Protein AF-Q6VAB9-F1 (afdb_monomer_lite)

Radius of gyration: 33.7 Å; chains: 1; bounding box: 68×21×91 Å

Structure (mmCIF, N/CA/C/O backbone):
data_AF-Q6VAB9-F1
#
_entry.id   AF-Q6VAB9-F1
#
loop_
_atom_site.group_PDB
_atom_site.id
_atom_site.type_symbol
_atom_site.label_atom_id
_atom_site.label_alt_id
_atom_site.label_comp_id
_atom_site.label_asym_id
_atom_site.label_entity_id
_atom_site.label_seq_id
_atom_site.pdbx_PDB_ins_code
_atom_site.Cartn_x
_atom_site.Cartn_y
_atom_site.Cartn_z
_atom_site.occupancy
_atom_site.B_iso_or_equiv
_atom_site.auth_seq_id
_atom_site.auth_comp_id
_atom_site.auth_asym_id
_atom_site.auth_atom_id
_atom_site.pdbx_PDB_model_num
ATOM 1 N N . ILE A 1 1 ? 11.593 -4.934 -4.543 1.00 88.75 1 ILE A N 1
ATOM 2 C CA . ILE A 1 1 ? 12.820 -5.511 -5.154 1.00 88.75 1 ILE A CA 1
ATOM 3 C C . ILE A 1 1 ? 12.540 -5.976 -6.576 1.00 88.75 1 ILE A C 1
ATOM 5 O O . ILE A 1 1 ? 13.065 -5.363 -7.488 1.00 88.75 1 ILE A O 1
ATOM 9 N N . ILE A 1 2 ? 11.662 -6.970 -6.775 1.00 92.12 2 ILE A N 1
ATOM 10 C CA . ILE A 1 2 ? 11.361 -7.546 -8.102 1.00 92.12 2 ILE A CA 1
ATOM 11 C C . ILE A 1 2 ? 11.003 -6.465 -9.136 1.00 92.12 2 ILE A C 1
ATOM 13 O O . ILE A 1 2 ? 11.666 -6.373 -10.163 1.00 92.12 2 ILE A O 1
ATOM 17 N N . PHE A 1 3 ? 10.037 -5.589 -8.833 1.00 91.38 3 PHE A N 1
ATOM 18 C CA . PHE A 1 3 ? 9.653 -4.498 -9.740 1.00 91.38 3 PHE A CA 1
ATOM 19 C C . PHE A 1 3 ? 10.793 -3.517 -10.043 1.00 91.38 3 PHE A C 1
ATOM 21 O O . PHE A 1 3 ? 10.951 -3.125 -11.192 1.00 91.38 3 PHE A O 1
ATOM 28 N N . ALA A 1 4 ? 11.628 -3.177 -9.057 1.00 91.94 4 ALA A N 1
ATOM 29 C CA . ALA A 1 4 ? 12.776 -2.291 -9.256 1.00 91.94 4 ALA A CA 1
ATOM 30 C C . ALA A 1 4 ? 13.824 -2.923 -10.188 1.00 91.94 4 ALA A C 1
ATOM 32 O O . ALA A 1 4 ? 14.336 -2.259 -11.087 1.00 91.94 4 ALA A O 1
ATOM 33 N N . THR A 1 5 ? 14.099 -4.219 -10.021 1.00 92.69 5 THR A N 1
ATOM 34 C CA . THR A 1 5 ? 15.014 -4.965 -10.892 1.00 92.69 5 THR A CA 1
ATOM 35 C C . THR A 1 5 ? 14.469 -5.064 -12.316 1.00 92.69 5 THR A C 1
ATOM 37 O O . THR A 1 5 ? 15.189 -4.760 -13.263 1.00 92.69 5 THR A O 1
ATOM 40 N N . VAL A 1 6 ? 13.192 -5.430 -12.481 1.00 92.44 6 VAL A N 1
ATOM 41 C CA . VAL A 1 6 ? 12.535 -5.510 -13.799 1.00 92.44 6 VAL A CA 1
ATOM 42 C C . VAL A 1 6 ? 12.528 -4.147 -14.488 1.00 92.44 6 VAL A C 1
ATOM 44 O O . VAL A 1 6 ? 12.862 -4.062 -15.665 1.00 92.44 6 VAL A O 1
ATOM 47 N N . MET A 1 7 ? 12.221 -3.075 -13.754 1.00 91.88 7 MET A N 1
ATOM 48 C CA . MET A 1 7 ? 12.216 -1.712 -14.285 1.00 91.88 7 MET A CA 1
ATOM 49 C C . MET A 1 7 ? 13.606 -1.273 -14.751 1.00 91.88 7 MET A C 1
ATOM 51 O O . MET A 1 7 ? 13.745 -0.728 -15.842 1.00 91.88 7 MET A O 1
ATOM 55 N N . PHE A 1 8 ? 14.644 -1.562 -13.961 1.00 91.56 8 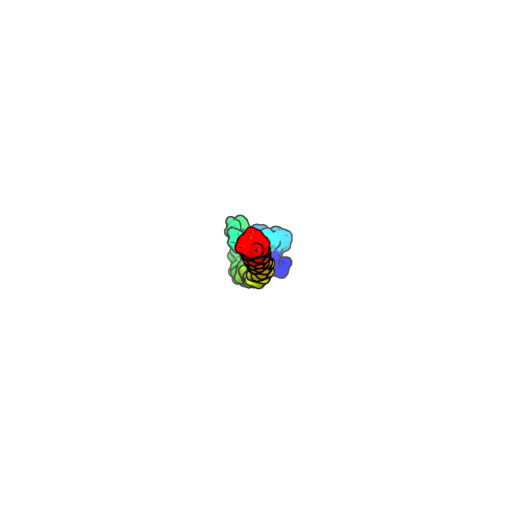PHE A N 1
ATOM 56 C CA . PHE A 1 8 ? 16.024 -1.276 -14.342 1.00 91.56 8 PHE A CA 1
ATOM 57 C C . PHE A 1 8 ? 16.403 -1.978 -15.651 1.00 91.56 8 PHE A C 1
ATOM 59 O O . PHE A 1 8 ? 16.936 -1.336 -16.551 1.00 91.56 8 PHE A O 1
ATOM 66 N N . TYR A 1 9 ? 16.083 -3.268 -15.797 1.00 90.94 9 TYR A N 1
ATOM 67 C CA . TYR A 1 9 ? 16.365 -4.000 -17.035 1.00 90.94 9 TYR A CA 1
ATOM 68 C C . TYR A 1 9 ? 15.521 -3.524 -18.222 1.00 90.94 9 TYR A C 1
ATOM 70 O O . TYR A 1 9 ? 16.055 -3.412 -19.324 1.00 90.94 9 TYR A O 1
ATOM 78 N N . ALA A 1 10 ? 14.243 -3.203 -18.008 1.00 90.56 10 ALA A N 1
ATOM 79 C CA . ALA A 1 10 ? 13.355 -2.693 -19.051 1.00 90.56 10 ALA A CA 1
ATOM 80 C C . ALA A 1 10 ? 13.818 -1.331 -19.598 1.00 90.56 10 ALA A C 1
ATOM 82 O O . ALA A 1 10 ? 13.700 -1.072 -20.792 1.00 90.56 10 ALA A O 1
ATOM 83 N N . GLU A 1 11 ? 14.387 -0.477 -18.744 1.00 88.75 11 GLU A N 1
ATOM 84 C CA . GLU A 1 11 ? 14.825 0.876 -19.104 1.00 88.75 11 GLU A CA 1
ATOM 85 C C . GLU A 1 11 ? 16.320 0.978 -19.459 1.00 88.75 11 GLU A C 1
ATOM 87 O O . GLU A 1 11 ? 16.761 2.024 -19.939 1.00 88.75 11 GLU A O 1
ATOM 92 N N . LYS A 1 12 ? 17.103 -0.097 -19.279 1.00 84.56 12 LYS A N 1
ATOM 93 C CA . LYS A 1 12 ? 18.558 -0.125 -19.536 1.00 84.56 12 LYS A CA 1
ATOM 94 C C . LYS A 1 12 ? 18.930 0.220 -20.985 1.00 84.56 12 LYS A C 1
ATOM 96 O O . LYS A 1 12 ? 20.026 0.706 -21.234 1.00 84.56 12 LYS A O 1
ATOM 101 N N . GLY A 1 13 ? 18.026 -0.024 -21.935 1.00 73.88 13 GLY A N 1
ATOM 102 C CA . GLY A 1 13 ? 18.234 0.254 -23.361 1.00 73.88 13 GLY A CA 1
ATOM 103 C C . GLY A 1 13 ? 17.971 1.702 -23.796 1.00 73.88 13 GLY A C 1
ATOM 104 O O . GLY A 1 13 ? 18.146 2.011 -24.969 1.00 73.88 13 GLY A O 1
ATOM 105 N N . SER A 1 14 ? 17.527 2.591 -22.899 1.00 77.75 14 SER A N 1
ATOM 106 C CA . SER A 1 14 ? 17.230 3.992 -23.228 1.00 77.75 14 SER A CA 1
ATOM 107 C C . SER A 1 14 ? 18.308 4.945 -22.713 1.00 77.75 14 SER A C 1
ATOM 109 O O . SER A 1 14 ? 18.463 5.122 -21.508 1.00 77.75 14 SER A O 1
ATOM 111 N N . SER A 1 15 ? 18.975 5.660 -23.623 1.00 68.00 15 SER A N 1
ATOM 112 C CA . SER A 1 15 ? 20.043 6.633 -23.321 1.00 68.00 15 SER A CA 1
ATOM 113 C C . SER A 1 15 ? 19.587 7.815 -22.451 1.00 68.00 15 SER A C 1
ATOM 115 O O . SER A 1 15 ? 20.407 8.499 -21.852 1.00 68.00 15 SER A O 1
ATOM 117 N N . ALA A 1 16 ? 18.275 8.063 -22.376 1.00 72.62 16 ALA A N 1
ATOM 118 C CA . ALA A 1 16 ? 17.666 9.147 -21.603 1.00 72.62 16 ALA A CA 1
ATOM 119 C C . ALA A 1 16 ? 16.945 8.659 -20.328 1.00 72.62 16 ALA A C 1
ATOM 121 O O . ALA A 1 16 ? 16.071 9.365 -19.807 1.00 72.62 16 ALA A O 1
ATOM 122 N N . SER A 1 17 ? 17.244 7.440 -19.874 1.00 79.31 17 SER A N 1
ATOM 123 C CA . SER A 1 17 ? 16.660 6.827 -18.681 1.00 79.31 17 SER A CA 1
ATOM 124 C C . SER A 1 17 ? 17.288 7.381 -17.398 1.00 79.31 17 SER A C 1
ATOM 126 O O . SER A 1 17 ? 18.506 7.486 -17.284 1.00 79.31 17 SER A O 1
ATOM 128 N N . LYS A 1 18 ? 16.454 7.700 -16.400 1.00 83.31 18 LYS A N 1
ATOM 129 C CA . LYS A 1 18 ? 16.916 8.063 -15.045 1.00 83.31 18 LYS A CA 1
ATOM 130 C C . LYS A 1 18 ? 17.182 6.832 -14.163 1.00 83.31 18 LYS A C 1
ATOM 132 O O . LYS A 1 18 ? 17.591 6.971 -13.014 1.00 83.31 18 LYS A O 1
ATOM 137 N N . PHE A 1 19 ? 16.962 5.623 -14.685 1.00 86.31 19 PHE A N 1
ATOM 138 C CA . PHE A 1 19 ? 17.161 4.360 -13.975 1.00 86.31 19 PHE A CA 1
ATOM 139 C C . PHE A 1 19 ? 18.632 3.923 -14.053 1.00 86.31 19 PHE A C 1
ATOM 141 O O . PHE A 1 19 ? 18.981 2.986 -14.764 1.00 86.31 19 PHE A O 1
ATOM 148 N N . THR A 1 20 ? 19.508 4.622 -13.326 1.00 86.69 20 THR A N 1
ATOM 149 C CA . THR A 1 20 ? 20.969 4.402 -13.365 1.00 86.69 20 THR A CA 1
ATOM 150 C C . THR A 1 20 ? 21.425 3.141 -12.630 1.00 86.69 20 THR A C 1
ATOM 152 O O . THR A 1 20 ? 22.465 2.573 -12.949 1.00 86.69 20 THR A O 1
ATOM 155 N N . SER A 1 21 ? 20.659 2.689 -11.637 1.00 89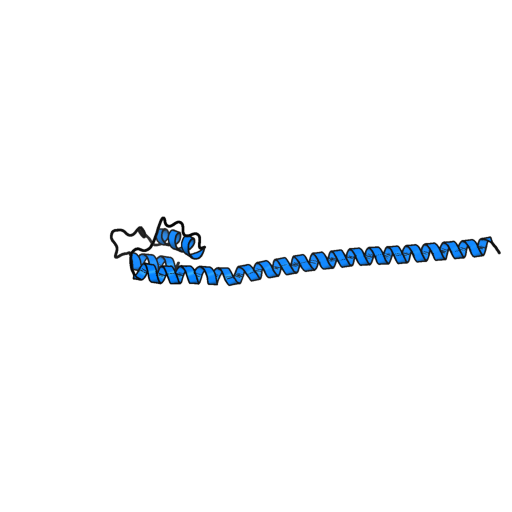.00 21 SER A N 1
ATOM 156 C CA . SER A 1 21 ? 20.978 1.525 -10.809 1.00 89.00 21 SER A CA 1
ATOM 157 C C . SER A 1 21 ? 19.710 0.918 -10.203 1.00 89.00 21 SER A C 1
ATOM 159 O O . SER A 1 21 ? 18.659 1.563 -10.162 1.00 89.00 21 SER A O 1
ATOM 161 N N . ILE A 1 22 ? 19.799 -0.315 -9.691 1.00 90.06 22 ILE A N 1
ATOM 162 C CA . ILE A 1 22 ? 18.675 -0.967 -8.999 1.00 90.06 22 ILE A CA 1
ATOM 163 C C . ILE A 1 22 ? 18.219 -0.141 -7.773 1.00 90.06 22 ILE A C 1
ATOM 165 O O . ILE A 1 22 ? 17.016 0.093 -7.661 1.00 90.06 22 ILE A O 1
ATOM 169 N N . PRO A 1 23 ? 19.116 0.380 -6.902 1.00 90.44 23 PRO A N 1
ATOM 170 C CA . PRO A 1 23 ? 18.758 1.335 -5.844 1.00 90.44 23 PRO A CA 1
ATOM 171 C C . PRO A 1 23 ? 17.997 2.570 -6.341 1.00 90.44 23 PRO A C 1
ATOM 173 O O . PRO A 1 23 ? 17.001 2.952 -5.735 1.00 90.44 23 PRO A O 1
ATOM 176 N N . ALA A 1 24 ? 18.392 3.159 -7.472 1.00 89.88 24 ALA A N 1
ATOM 177 C CA . ALA A 1 24 ? 17.656 4.288 -8.049 1.00 89.88 24 ALA A CA 1
ATOM 178 C C . ALA A 1 24 ? 16.246 3.876 -8.520 1.00 89.88 24 ALA A C 1
ATOM 180 O O . ALA A 1 24 ? 15.279 4.609 -8.331 1.00 89.88 24 ALA A O 1
ATOM 181 N N . ALA A 1 25 ? 16.092 2.667 -9.067 1.00 92.00 25 ALA A N 1
ATOM 182 C CA . ALA A 1 25 ? 14.786 2.132 -9.451 1.00 92.00 25 ALA A CA 1
ATOM 183 C C . ALA A 1 25 ? 13.867 1.844 -8.247 1.00 92.00 25 ALA A C 1
ATOM 185 O O . ALA A 1 25 ? 12.641 1.848 -8.403 1.00 92.00 25 ALA A O 1
ATOM 186 N N . PHE A 1 26 ? 14.417 1.627 -7.043 1.00 93.31 26 PHE A N 1
ATOM 187 C CA . PHE A 1 26 ? 13.604 1.510 -5.828 1.00 93.31 26 PHE A CA 1
ATOM 188 C C . PHE A 1 26 ? 12.850 2.795 -5.521 1.00 93.31 26 PHE A C 1
ATOM 190 O O . PHE A 1 26 ? 11.687 2.697 -5.147 1.00 93.31 26 PHE A O 1
ATOM 197 N N . TRP A 1 27 ? 13.466 3.964 -5.713 1.00 93.12 27 TRP A N 1
ATOM 198 C CA . TRP A 1 27 ? 12.796 5.247 -5.492 1.00 93.12 27 TRP A CA 1
ATOM 199 C C . TRP A 1 27 ? 11.511 5.345 -6.320 1.00 93.12 27 TRP A C 1
ATOM 201 O O . TRP A 1 27 ? 10.421 5.457 -5.761 1.00 93.12 27 TRP A O 1
ATOM 211 N N . TYR A 1 28 ? 11.627 5.154 -7.637 1.00 92.75 28 TYR A N 1
ATOM 212 C CA . TYR A 1 28 ? 10.474 5.104 -8.537 1.00 92.75 28 TYR A CA 1
ATOM 213 C C . TYR A 1 28 ? 9.445 4.048 -8.113 1.00 92.75 28 TYR A C 1
ATOM 215 O O . TYR A 1 28 ? 8.246 4.323 -8.066 1.00 92.75 28 TYR A O 1
ATOM 223 N N . THR A 1 29 ? 9.905 2.835 -7.793 1.00 93.06 29 THR A N 1
ATOM 224 C CA . THR A 1 29 ? 9.024 1.714 -7.434 1.00 93.06 29 THR A CA 1
ATOM 225 C C . THR A 1 29 ? 8.228 2.019 -6.167 1.00 93.06 29 THR A C 1
ATOM 227 O O . THR A 1 29 ? 7.022 1.799 -6.146 1.00 93.06 29 THR A O 1
ATOM 230 N N . ILE A 1 30 ? 8.872 2.555 -5.128 1.00 92.56 30 ILE A N 1
ATOM 231 C CA . ILE A 1 30 ? 8.224 2.909 -3.861 1.00 92.56 30 ILE A CA 1
ATOM 232 C C . ILE A 1 30 ? 7.184 3.999 -4.107 1.00 92.56 30 ILE A C 1
ATOM 234 O O . ILE A 1 30 ? 6.021 3.790 -3.782 1.00 92.56 30 ILE A O 1
ATOM 238 N N . VAL A 1 31 ? 7.579 5.103 -4.748 1.00 93.75 31 VAL A N 1
ATOM 239 C CA . VAL A 1 31 ? 6.705 6.245 -5.072 1.00 93.75 31 VAL A CA 1
ATOM 240 C C . VAL A 1 31 ? 5.500 5.823 -5.921 1.00 93.75 31 VAL A C 1
ATOM 242 O O . VAL A 1 31 ? 4.396 6.334 -5.735 1.00 93.75 31 VAL A O 1
ATOM 245 N N . THR A 1 32 ? 5.688 4.875 -6.839 1.00 92.44 32 THR A N 1
ATOM 246 C CA . THR A 1 32 ? 4.614 4.355 -7.697 1.00 92.44 32 THR A CA 1
ATOM 247 C C . THR A 1 32 ? 3.688 3.400 -6.940 1.00 92.44 32 THR A C 1
ATOM 249 O O . THR A 1 32 ? 2.470 3.507 -7.065 1.00 92.44 32 THR A O 1
ATOM 252 N N . MET A 1 33 ? 4.230 2.481 -6.133 1.00 92.06 33 MET A N 1
ATOM 253 C CA . MET A 1 33 ? 3.435 1.516 -5.358 1.00 92.06 33 MET A CA 1
ATOM 254 C C . MET A 1 33 ? 2.612 2.184 -4.255 1.00 92.06 33 MET A C 1
ATOM 256 O O . MET A 1 33 ? 1.514 1.724 -3.954 1.00 92.06 33 MET A O 1
ATOM 260 N N . THR A 1 34 ? 3.121 3.268 -3.670 1.00 91.88 34 THR A N 1
ATOM 261 C CA . THR A 1 34 ? 2.399 4.081 -2.682 1.00 91.88 34 THR A CA 1
ATOM 262 C C . THR A 1 34 ? 1.473 5.109 -3.323 1.00 91.88 34 THR A C 1
ATOM 264 O O . THR A 1 34 ? 0.869 5.907 -2.611 1.00 91.88 34 THR A O 1
ATOM 267 N N . THR A 1 35 ? 1.330 5.098 -4.654 1.00 91.88 35 THR A N 1
ATOM 268 C CA . THR A 1 35 ? 0.480 6.019 -5.426 1.00 91.88 35 THR A CA 1
ATOM 269 C C . THR A 1 35 ? 0.843 7.506 -5.279 1.00 91.88 35 THR A C 1
ATOM 271 O O . THR A 1 35 ? 0.030 8.364 -5.601 1.00 91.88 35 THR A O 1
ATOM 274 N N . LEU A 1 36 ? 2.065 7.829 -4.829 1.00 94.06 36 LEU A N 1
ATOM 275 C CA . LEU A 1 36 ? 2.539 9.214 -4.685 1.00 94.06 36 LEU A CA 1
ATOM 276 C C . LEU A 1 36 ? 2.776 9.874 -6.048 1.00 94.06 36 LEU A C 1
ATOM 278 O O . LEU A 1 36 ? 2.329 10.990 -6.281 1.00 94.06 36 LEU A O 1
ATOM 282 N N . GLY A 1 37 ? 3.483 9.178 -6.945 1.00 91.62 37 GLY A N 1
ATOM 283 C CA . GLY A 1 37 ? 3.629 9.583 -8.347 1.00 91.62 37 GLY A CA 1
ATOM 284 C C . GLY A 1 37 ? 4.255 10.965 -8.584 1.00 91.62 37 GLY A C 1
ATOM 285 O O . GLY A 1 37 ? 3.729 11.727 -9.387 1.00 91.62 37 GLY A O 1
ATOM 286 N N . TYR A 1 38 ? 5.385 11.286 -7.944 1.00 92.06 38 TYR A N 1
ATOM 287 C CA . TYR A 1 38 ? 6.041 12.602 -8.073 1.00 92.06 38 TYR A CA 1
ATOM 288 C C . TYR A 1 38 ? 6.409 13.014 -9.511 1.00 92.06 38 TYR A C 1
ATOM 290 O O . TYR A 1 38 ? 6.522 14.203 -9.796 1.00 92.06 38 TYR A O 1
ATOM 298 N N . GLY A 1 39 ? 6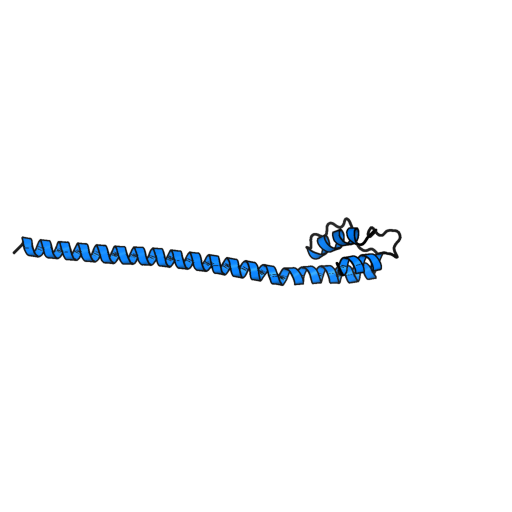.611 12.051 -10.417 1.00 89.56 39 GLY A N 1
ATOM 299 C CA . GLY A 1 39 ? 6.913 12.312 -11.831 1.00 89.56 39 GLY A CA 1
ATOM 300 C C . GLY A 1 39 ? 8.361 12.729 -12.116 1.00 89.56 39 GLY A C 1
ATOM 301 O O . GLY A 1 39 ? 8.717 12.997 -13.261 1.00 89.56 39 GLY A O 1
ATOM 302 N N . ASP A 1 40 ? 9.223 12.744 -11.102 1.00 90.12 40 ASP A N 1
ATOM 303 C CA . ASP A 1 40 ? 10.653 13.033 -11.211 1.00 90.12 40 ASP A CA 1
ATOM 304 C C . ASP A 1 40 ? 11.413 11.932 -11.969 1.00 90.12 40 ASP A C 1
ATOM 306 O O . ASP A 1 40 ? 12.328 12.220 -12.749 1.00 90.12 40 ASP A O 1
ATOM 310 N N . MET A 1 41 ? 10.996 10.679 -11.790 1.00 90.00 41 MET A N 1
ATOM 311 C CA . MET A 1 41 ? 11.466 9.507 -12.519 1.00 90.00 41 MET A CA 1
ATOM 312 C C . MET A 1 41 ? 10.272 8.790 -13.145 1.00 90.00 41 MET A C 1
ATOM 314 O O . MET A 1 41 ? 9.309 8.475 -12.455 1.00 90.00 41 MET A O 1
ATOM 318 N N . VAL A 1 42 ? 10.327 8.519 -14.451 1.00 90.56 42 VAL A N 1
ATOM 319 C CA . VAL A 1 42 ? 9.271 7.806 -15.185 1.00 90.56 42 VAL A CA 1
ATOM 320 C C . VAL A 1 42 ? 9.878 6.926 -16.282 1.00 90.56 42 VAL A C 1
ATOM 322 O O . VAL A 1 42 ? 10.872 7.335 -16.894 1.00 90.56 42 VAL A O 1
ATOM 325 N N . PRO A 1 43 ? 9.313 5.735 -16.549 1.00 90.75 43 PRO A N 1
ATOM 326 C CA . PRO A 1 43 ? 9.769 4.869 -17.627 1.00 90.75 43 PRO A CA 1
ATOM 327 C C . PRO A 1 43 ? 9.475 5.492 -18.991 1.00 90.75 43 PRO A C 1
ATOM 329 O O . PRO A 1 43 ? 8.372 5.984 -19.252 1.00 90.75 43 PRO A O 1
ATOM 332 N N . LYS A 1 44 ? 10.467 5.461 -19.879 1.00 89.31 44 LYS A N 1
ATOM 333 C CA . LYS A 1 44 ? 10.349 5.979 -21.247 1.00 89.31 44 LYS A CA 1
ATOM 334 C C . LYS A 1 44 ? 10.052 4.876 -22.255 1.00 89.31 44 LYS A C 1
ATOM 336 O O . LYS A 1 44 ? 9.376 5.138 -23.250 1.00 89.31 44 LYS A O 1
ATOM 341 N N . THR A 1 45 ? 10.505 3.654 -21.993 1.00 91.44 45 THR A N 1
ATOM 342 C CA . THR A 1 45 ? 10.295 2.505 -22.875 1.00 91.44 45 THR A CA 1
ATOM 343 C C . THR A 1 45 ? 8.867 1.968 -22.772 1.00 91.44 45 THR A C 1
ATOM 345 O O . THR A 1 45 ? 8.188 2.110 -21.753 1.00 91.44 45 THR A O 1
ATOM 348 N N . ILE A 1 46 ? 8.400 1.311 -23.837 1.00 91.00 46 ILE A N 1
ATOM 349 C CA . ILE A 1 46 ? 7.085 0.651 -23.852 1.00 91.00 46 ILE A CA 1
ATOM 350 C C . ILE A 1 46 ? 7.035 -0.455 -22.787 1.00 91.00 46 ILE A C 1
ATOM 352 O O . ILE A 1 46 ? 6.070 -0.536 -22.029 1.00 91.00 46 ILE A O 1
ATOM 356 N N . ALA A 1 47 ? 8.102 -1.254 -22.673 1.00 90.62 47 ALA A N 1
ATOM 357 C CA . ALA A 1 47 ? 8.214 -2.301 -21.661 1.00 90.62 47 ALA A CA 1
ATOM 358 C C . ALA A 1 47 ? 8.144 -1.725 -20.237 1.00 90.62 47 ALA A C 1
ATOM 360 O O . ALA A 1 47 ? 7.354 -2.196 -19.420 1.00 90.62 47 ALA A O 1
ATOM 361 N N . GLY A 1 48 ? 8.904 -0.662 -19.954 1.00 91.75 48 GLY A N 1
ATOM 362 C CA . GLY A 1 48 ? 8.892 0.013 -18.658 1.00 91.75 48 GLY A CA 1
ATOM 363 C C . GLY A 1 48 ? 7.514 0.566 -18.291 1.00 91.75 48 GLY A C 1
ATOM 364 O O . GLY A 1 48 ? 7.096 0.448 -17.143 1.00 91.75 48 GLY A O 1
ATOM 365 N N . LYS A 1 49 ? 6.753 1.090 -19.260 1.00 92.25 49 LYS A N 1
ATOM 366 C CA . LYS A 1 49 ? 5.372 1.546 -19.029 1.00 92.25 49 LYS A CA 1
ATOM 367 C C . LYS A 1 49 ? 4.433 0.398 -18.657 1.00 92.25 49 LYS A C 1
ATOM 369 O O . LYS A 1 49 ? 3.707 0.527 -17.678 1.00 92.25 49 LYS A O 1
ATOM 374 N N . ILE A 1 50 ? 4.491 -0.734 -19.366 1.00 94.25 50 ILE A N 1
ATOM 375 C CA . ILE A 1 50 ? 3.666 -1.918 -19.059 1.00 94.25 50 ILE A CA 1
ATOM 376 C C . ILE A 1 50 ? 3.970 -2.431 -17.646 1.00 94.25 50 ILE A C 1
ATOM 378 O O . ILE A 1 50 ? 3.064 -2.590 -16.827 1.00 94.25 50 ILE A O 1
ATOM 382 N N . PHE A 1 51 ? 5.251 -2.632 -17.324 1.00 91.31 51 PHE A N 1
ATOM 383 C CA . PHE A 1 51 ? 5.652 -3.073 -15.987 1.00 91.31 51 PHE A CA 1
ATOM 384 C C . PHE A 1 51 ? 5.354 -2.023 -14.911 1.00 91.31 51 PHE A C 1
ATOM 386 O O . PHE A 1 51 ? 5.024 -2.387 -13.784 1.00 91.31 51 PHE A O 1
ATOM 393 N N . GLY A 1 52 ? 5.414 -0.734 -15.248 1.00 91.62 52 GLY A N 1
ATOM 394 C CA . GLY A 1 52 ? 5.031 0.369 -14.369 1.00 91.62 52 GLY A CA 1
ATOM 395 C C . GLY A 1 52 ? 3.547 0.337 -14.004 1.00 91.62 52 GLY A C 1
ATOM 396 O O . GLY A 1 52 ? 3.212 0.485 -12.832 1.00 91.62 52 GLY A O 1
ATOM 397 N N . SER A 1 53 ? 2.669 0.060 -14.970 1.00 92.44 53 SER A N 1
ATOM 398 C CA . SER A 1 53 ? 1.229 -0.103 -14.733 1.00 92.44 53 SER A CA 1
ATOM 399 C C . SER A 1 53 ? 0.908 -1.338 -13.887 1.00 92.44 53 SER A C 1
ATOM 401 O O . SER A 1 53 ? 0.076 -1.277 -12.986 1.00 92.44 53 SER A O 1
ATOM 403 N N . ILE A 1 54 ? 1.591 -2.460 -14.127 1.00 93.25 54 ILE A N 1
ATOM 404 C CA . ILE A 1 54 ? 1.436 -3.662 -13.290 1.00 93.25 54 ILE A CA 1
ATOM 405 C C . ILE A 1 54 ? 1.927 -3.376 -11.862 1.00 93.25 54 ILE A C 1
ATOM 407 O O . ILE A 1 54 ? 1.286 -3.772 -10.888 1.00 93.25 54 ILE A O 1
ATOM 411 N N . CYS A 1 55 ? 3.039 -2.647 -11.729 1.00 92.25 55 CYS A N 1
ATOM 412 C CA . CYS A 1 55 ? 3.596 -2.242 -10.444 1.00 92.25 55 CYS A CA 1
ATOM 413 C C . CYS A 1 55 ? 2.609 -1.380 -9.644 1.00 92.25 55 CYS A C 1
ATOM 415 O O . CYS A 1 55 ? 2.378 -1.674 -8.469 1.00 92.25 55 CYS A O 1
ATOM 417 N N . SER A 1 56 ? 2.001 -0.356 -10.253 1.00 92.44 56 SER A N 1
ATOM 418 C CA . SER A 1 56 ? 1.037 0.511 -9.560 1.00 92.44 56 SER A CA 1
ATOM 419 C C . SER A 1 56 ? -0.199 -0.265 -9.100 1.00 92.44 56 SER A C 1
ATOM 421 O O . SER A 1 56 ? -0.582 -0.162 -7.935 1.00 92.44 56 SER A O 1
ATOM 423 N N . LEU A 1 57 ? -0.762 -1.121 -9.960 1.00 92.69 57 LEU A N 1
ATOM 424 C CA . LEU A 1 57 ? -1.909 -1.959 -9.607 1.00 92.69 57 LEU A CA 1
ATOM 425 C C . LEU A 1 57 ? -1.577 -2.919 -8.455 1.00 92.69 57 LEU A C 1
ATOM 427 O O . LEU A 1 57 ? -2.347 -3.045 -7.503 1.00 92.69 57 LEU A O 1
ATOM 431 N N . SER A 1 58 ? -0.406 -3.558 -8.505 1.00 92.31 58 SER A N 1
ATOM 432 C CA . SER A 1 58 ? 0.039 -4.458 -7.439 1.00 92.31 58 SER A CA 1
ATOM 433 C C . SER A 1 58 ? 0.222 -3.738 -6.099 1.00 92.31 58 SER A C 1
ATOM 435 O O . SER A 1 58 ? -0.149 -4.287 -5.067 1.00 92.31 58 SER A O 1
ATOM 437 N N . GLY A 1 59 ? 0.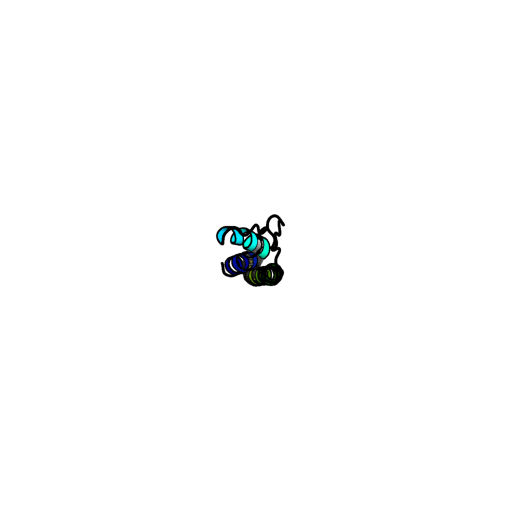730 -2.499 -6.099 1.00 89.69 59 GLY A N 1
ATOM 438 C CA . GLY A 1 59 ? 0.920 -1.706 -4.881 1.00 89.69 59 GLY A CA 1
ATOM 439 C C . GLY A 1 59 ? -0.397 -1.425 -4.163 1.00 89.69 59 GLY A C 1
ATOM 440 O O . GLY A 1 59 ? -0.507 -1.647 -2.956 1.00 89.69 59 GLY A O 1
ATOM 441 N N . VAL A 1 60 ? -1.429 -1.045 -4.921 1.00 90.94 60 VAL A N 1
ATOM 442 C CA . VAL A 1 60 ? -2.777 -0.814 -4.382 1.00 90.94 60 VAL A CA 1
ATOM 443 C C . VAL A 1 60 ? -3.359 -2.095 -3.786 1.00 90.94 60 VAL A C 1
ATOM 445 O O . VAL A 1 60 ? -3.853 -2.074 -2.659 1.00 90.94 60 VAL A O 1
ATOM 448 N N . LEU A 1 61 ? -3.254 -3.224 -4.494 1.00 90.75 61 LEU A N 1
ATOM 449 C CA . LEU A 1 61 ? -3.743 -4.519 -4.004 1.00 90.75 61 LEU A CA 1
ATOM 450 C C . LEU A 1 61 ? -3.022 -4.967 -2.726 1.00 90.75 61 LEU A C 1
ATOM 452 O O . LEU A 1 61 ? -3.652 -5.497 -1.812 1.00 90.75 61 LEU A O 1
ATOM 456 N N . VAL A 1 62 ? -1.714 -4.717 -2.635 1.00 89.81 62 VAL A N 1
ATOM 457 C CA . VAL A 1 62 ? -0.913 -5.042 -1.448 1.00 89.81 62 VAL A CA 1
ATOM 458 C C . VAL A 1 62 ? -1.352 -4.223 -0.237 1.00 89.81 62 VAL A C 1
ATOM 460 O O . VAL A 1 62 ? -1.420 -4.776 0.855 1.00 89.81 62 VAL A O 1
ATOM 463 N N . ILE A 1 63 ? -1.674 -2.937 -0.404 1.00 90.31 63 ILE A N 1
ATOM 464 C CA . ILE A 1 63 ? -2.135 -2.068 0.695 1.00 90.31 63 ILE A CA 1
ATOM 465 C C . ILE A 1 63 ? -3.605 -2.348 1.059 1.00 90.31 63 ILE A C 1
ATOM 467 O O . ILE A 1 63 ? -3.999 -2.188 2.218 1.00 90.31 63 ILE A O 1
ATOM 471 N N . ALA A 1 64 ? -4.407 -2.833 0.110 1.00 89.69 64 ALA A N 1
ATOM 472 C CA . ALA A 1 64 ? -5.831 -3.092 0.302 1.00 89.69 64 ALA A CA 1
ATOM 473 C C . ALA A 1 64 ? -6.144 -4.166 1.360 1.00 89.69 64 ALA A C 1
ATOM 475 O O . ALA A 1 64 ? -7.225 -4.137 1.936 1.00 89.69 64 ALA A O 1
ATOM 476 N N . LEU A 1 65 ? -5.231 -5.101 1.638 1.00 88.38 65 LEU A N 1
ATOM 477 C CA . LEU A 1 65 ? -5.438 -6.176 2.618 1.00 88.38 65 LEU A CA 1
ATOM 478 C C . LEU A 1 65 ? -5.032 -5.822 4.066 1.00 88.38 65 LEU A C 1
ATOM 480 O O . LEU A 1 65 ? -5.835 -6.047 4.973 1.00 88.38 65 LEU A O 1
ATOM 484 N N . PRO A 1 66 ? -3.838 -5.266 4.349 1.00 91.31 66 PRO A N 1
ATOM 485 C CA . PRO A 1 66 ? -3.420 -4.975 5.718 1.00 91.31 66 PRO A CA 1
ATOM 486 C C . PRO A 1 66 ? -4.196 -3.811 6.342 1.00 91.31 66 PRO A C 1
ATOM 488 O O . PRO A 1 66 ? -4.472 -3.845 7.542 1.00 91.31 66 PRO A O 1
ATOM 491 N N . VAL A 1 67 ? -4.589 -2.799 5.557 1.00 92.62 67 VAL A N 1
ATOM 492 C CA . VAL A 1 67 ? -5.268 -1.607 6.094 1.00 92.62 67 VAL A CA 1
ATOM 493 C C . VAL A 1 67 ? -6.622 -1.962 6.729 1.00 92.62 67 VAL A C 1
ATOM 495 O O . VAL A 1 67 ? -6.814 -1.633 7.903 1.00 92.62 67 VAL A O 1
ATOM 498 N N . PRO A 1 68 ? -7.542 -2.693 6.063 1.00 91.69 68 PRO A N 1
ATOM 499 C CA . PRO A 1 68 ? -8.803 -3.098 6.683 1.00 91.69 68 PRO A CA 1
ATOM 500 C C . PRO A 1 68 ? -8.625 -4.021 7.885 1.00 91.69 68 PRO A C 1
ATOM 502 O O . PRO A 1 68 ? -9.405 -3.935 8.829 1.00 91.69 68 PRO A O 1
ATOM 505 N N . VAL A 1 69 ? -7.603 -4.884 7.891 1.00 92.44 69 VAL A N 1
ATOM 506 C CA . VAL A 1 69 ? -7.309 -5.760 9.037 1.00 92.44 69 VAL A CA 1
ATOM 507 C C . VAL A 1 69 ? -6.945 -4.929 10.267 1.00 92.44 69 VAL A C 1
ATOM 509 O O . VAL A 1 69 ? -7.501 -5.146 11.347 1.00 92.44 69 VAL A O 1
ATOM 512 N N . ILE A 1 70 ? -6.070 -3.935 10.098 1.00 94.06 70 ILE A N 1
ATOM 513 C CA . ILE A 1 70 ? -5.693 -3.005 11.168 1.00 94.06 70 ILE A CA 1
ATOM 514 C C . ILE A 1 70 ? -6.929 -2.233 11.649 1.00 94.06 70 ILE A C 1
ATOM 516 O O . ILE A 1 70 ? -7.215 -2.214 12.848 1.00 94.06 70 ILE A O 1
ATOM 520 N N . VAL A 1 71 ? -7.710 -1.662 10.726 1.00 94.44 71 VAL A N 1
ATOM 521 C CA . VAL A 1 71 ? -8.938 -0.910 11.044 1.00 94.44 71 VAL A CA 1
ATOM 522 C C . VAL A 1 71 ? -9.964 -1.779 11.772 1.00 94.44 71 VAL A C 1
ATOM 524 O O . VAL A 1 71 ? -10.560 -1.335 12.751 1.00 94.44 71 VAL A O 1
ATOM 527 N N . SER A 1 72 ? -10.150 -3.028 11.348 1.00 93.50 72 SER A N 1
ATOM 528 C CA . SER A 1 72 ? -11.060 -3.984 11.984 1.00 93.50 72 SER A CA 1
ATOM 529 C C . SER A 1 72 ? -10.646 -4.277 13.426 1.00 93.50 72 SER A C 1
ATOM 531 O O . SER A 1 72 ? -11.485 -4.264 14.330 1.00 93.50 72 SER A O 1
ATOM 533 N N . ASN A 1 73 ? -9.346 -4.450 13.680 1.00 93.56 73 ASN A N 1
ATOM 534 C CA . ASN A 1 73 ? -8.841 -4.648 15.034 1.00 93.56 73 ASN A CA 1
ATOM 535 C C . ASN A 1 73 ? -9.077 -3.415 15.923 1.00 93.56 73 ASN A C 1
ATOM 537 O O . ASN A 1 73 ? -9.598 -3.539 17.033 1.00 93.56 73 ASN A O 1
ATOM 541 N N . PHE A 1 74 ? -8.774 -2.214 15.419 1.00 94.88 74 PHE A N 1
ATOM 542 C CA . PHE A 1 74 ? -9.050 -0.971 16.144 1.00 94.88 74 PHE A CA 1
ATOM 543 C C . PHE A 1 74 ? -10.546 -0.773 16.408 1.00 94.88 74 PHE A C 1
ATOM 545 O O . PHE A 1 74 ? -10.932 -0.454 17.532 1.00 94.88 74 PHE A O 1
ATOM 552 N N . SER A 1 75 ? -11.395 -1.031 15.412 1.00 93.88 75 SER A N 1
ATOM 553 C CA . SER A 1 75 ? -12.855 -0.991 15.540 1.00 93.88 75 SER A CA 1
ATOM 554 C C . SER A 1 75 ? -13.347 -1.954 16.622 1.00 93.88 75 SER A C 1
ATOM 556 O O . SER A 1 75 ? -14.147 -1.583 17.486 1.00 93.88 75 SER A O 1
ATOM 558 N N . ARG A 1 76 ? -12.808 -3.179 16.654 1.00 93.75 76 ARG A N 1
ATOM 559 C CA . ARG A 1 76 ? -13.142 -4.180 17.671 1.00 93.75 76 ARG A CA 1
ATOM 560 C C . ARG A 1 76 ? -12.796 -3.695 19.078 1.00 93.75 76 ARG A C 1
ATOM 562 O O . ARG A 1 76 ? -13.652 -3.776 19.960 1.00 93.75 76 ARG A O 1
ATOM 569 N N . ILE A 1 77 ? -11.587 -3.171 19.281 1.00 93.00 77 ILE A N 1
ATOM 570 C CA . ILE A 1 77 ? -11.138 -2.637 20.577 1.00 93.00 77 ILE A CA 1
ATOM 571 C C . ILE A 1 77 ? -12.011 -1.446 20.991 1.00 93.00 77 ILE A C 1
ATOM 573 O O . ILE A 1 77 ? -12.503 -1.387 22.119 1.00 93.00 77 ILE A O 1
ATOM 577 N N . TYR A 1 78 ? -12.279 -0.530 20.062 1.00 92.75 78 TYR A N 1
ATOM 578 C CA . TYR A 1 78 ? -13.113 0.642 20.303 1.00 92.75 78 TYR A CA 1
ATOM 579 C C . TYR A 1 78 ? -14.542 0.260 20.725 1.00 92.75 78 TYR A C 1
ATOM 581 O O . TYR A 1 78 ? -15.058 0.748 21.736 1.00 92.75 78 TYR A O 1
ATOM 589 N N . HIS A 1 79 ? -15.172 -0.684 20.019 1.00 93.56 79 HIS A N 1
ATOM 590 C CA . HIS A 1 79 ? -16.502 -1.181 20.371 1.00 93.56 79 HIS A CA 1
ATOM 591 C C . HIS A 1 79 ? -16.526 -1.972 21.684 1.00 93.56 79 HIS A C 1
ATOM 593 O O . HIS A 1 79 ? -17.523 -1.913 22.411 1.00 93.56 79 HIS A O 1
ATOM 599 N N . GLN A 1 80 ? -15.462 -2.707 22.015 1.00 93.00 80 GLN A N 1
ATOM 600 C CA . GLN A 1 80 ? -15.345 -3.387 23.306 1.00 93.00 80 GLN A CA 1
ATOM 601 C C . GLN A 1 80 ? -15.280 -2.387 24.461 1.00 93.00 80 GLN A C 1
ATOM 603 O O . GLN A 1 80 ? -16.033 -2.544 25.426 1.00 93.00 80 GLN A O 1
ATOM 608 N N . ASN A 1 81 ? -14.475 -1.331 24.328 1.00 92.19 81 ASN A N 1
ATOM 609 C CA . ASN A 1 81 ? -14.366 -0.279 25.338 1.00 92.19 81 ASN A CA 1
ATOM 610 C C . ASN A 1 81 ? -15.712 0.428 25.551 1.00 92.19 81 ASN A C 1
ATOM 612 O O . ASN A 1 81 ? -16.200 0.486 26.679 1.00 92.19 81 ASN A O 1
ATOM 616 N N . GLN A 1 82 ? -16.409 0.816 24.477 1.00 93.00 82 GLN A N 1
ATOM 617 C CA . GLN A 1 82 ? -17.745 1.413 24.605 1.00 93.00 82 GLN A CA 1
ATOM 618 C C . GLN A 1 82 ? -18.762 0.488 25.293 1.00 93.00 82 GLN A C 1
ATOM 620 O O . GLN A 1 82 ? -19.598 0.936 26.083 1.00 93.00 82 GLN A O 1
ATOM 625 N N . ARG A 1 83 ? -18.738 -0.818 24.990 1.00 91.62 83 ARG A N 1
ATOM 626 C CA . ARG A 1 83 ? -19.629 -1.793 25.641 1.00 91.62 83 ARG A CA 1
ATOM 627 C C . ARG A 1 83 ? -19.287 -1.951 27.121 1.00 91.62 83 ARG A C 1
ATOM 629 O O . ARG A 1 83 ? -20.205 -2.080 27.932 1.00 91.62 83 ARG A O 1
ATOM 636 N N . ALA A 1 84 ? -18.004 -1.943 27.476 1.00 91.62 84 ALA A N 1
ATOM 637 C CA . ALA A 1 84 ? -17.557 -1.992 28.862 1.00 91.62 84 ALA A CA 1
ATOM 638 C C . ALA A 1 84 ? -18.031 -0.755 29.640 1.00 91.62 84 ALA A C 1
ATOM 640 O O . ALA A 1 84 ? -18.593 -0.908 30.727 1.00 91.62 84 ALA A O 1
ATOM 641 N N . ASP A 1 85 ? -17.917 0.438 29.057 1.00 92.00 85 ASP A N 1
ATOM 642 C CA . ASP A 1 85 ? -18.357 1.688 29.682 1.00 92.00 85 ASP A CA 1
ATOM 643 C C . ASP A 1 85 ? -19.875 1.735 29.874 1.00 92.00 85 ASP A C 1
ATOM 645 O O . ASP A 1 85 ? -20.354 2.020 30.976 1.00 92.00 85 ASP A O 1
ATOM 649 N N . LYS A 1 86 ? -20.656 1.335 28.860 1.00 91.94 86 LYS A N 1
ATOM 650 C CA . LYS A 1 86 ? -22.121 1.214 28.982 1.00 91.94 86 LYS A CA 1
ATOM 651 C C . LYS A 1 86 ? -22.522 0.221 30.078 1.00 91.94 86 LYS A C 1
ATOM 653 O O . LYS A 1 86 ? -23.407 0.518 30.881 1.00 91.94 86 LYS A O 1
ATOM 658 N N . ARG A 1 87 ? -21.851 -0.936 30.167 1.00 92.56 87 ARG A N 1
ATOM 659 C CA . ARG A 1 87 ? -22.091 -1.932 31.230 1.00 92.56 87 ARG A CA 1
ATOM 660 C C . ARG A 1 87 ? -21.743 -1.383 32.614 1.00 92.56 87 ARG A C 1
ATOM 662 O O . ARG A 1 87 ? -22.499 -1.608 33.559 1.00 92.56 87 ARG A O 1
ATOM 669 N N . ARG A 1 88 ? -20.635 -0.644 32.747 1.00 92.00 88 ARG A N 1
ATOM 670 C CA . ARG A 1 88 ? -20.234 0.019 34.000 1.00 92.00 88 ARG A CA 1
ATOM 671 C C . ARG A 1 88 ? -21.271 1.059 34.431 1.00 92.00 88 ARG A C 1
ATOM 673 O O . ARG A 1 88 ? -21.694 1.039 35.588 1.00 92.00 88 ARG A O 1
ATOM 680 N N . ALA A 1 89 ? -21.749 1.889 33.504 1.00 92.12 89 ALA A N 1
ATOM 681 C CA . ALA A 1 89 ? -22.796 2.876 33.762 1.00 92.12 89 ALA A CA 1
ATOM 682 C C . ALA A 1 89 ? -24.118 2.218 34.203 1.00 92.12 89 ALA A C 1
ATOM 684 O O . ALA A 1 89 ? -24.684 2.593 35.231 1.00 92.12 89 ALA A O 1
ATOM 685 N N . GLN A 1 90 ? -24.568 1.172 33.498 1.00 92.94 90 GLN A N 1
ATOM 686 C CA . GLN A 1 90 ? -25.778 0.420 33.855 1.00 92.94 90 GLN A CA 1
ATOM 687 C C . GLN A 1 90 ? -25.662 -0.258 35.226 1.00 92.94 90 GLN A C 1
ATOM 689 O O . GLN A 1 90 ? -26.597 -0.198 36.027 1.00 92.94 90 GLN A O 1
ATOM 694 N N . LYS A 1 91 ? -24.511 -0.873 35.535 1.00 93.12 91 LYS A N 1
ATOM 695 C CA . LYS A 1 91 ? -24.274 -1.512 36.838 1.00 93.12 91 LYS A CA 1
ATOM 696 C C . LYS A 1 91 ? -24.304 -0.481 37.969 1.00 93.12 91 LYS A C 1
ATOM 698 O O . LYS A 1 91 ? -24.933 -0.737 38.994 1.00 93.12 91 LYS A O 1
ATOM 703 N N . LYS A 1 92 ? -23.708 0.703 37.768 1.00 93.19 92 LYS A N 1
ATOM 704 C CA . LYS A 1 92 ? -23.757 1.817 38.730 1.00 93.19 92 LYS A CA 1
ATOM 705 C C . LYS A 1 92 ? -25.191 2.314 38.947 1.00 93.19 92 LYS A C 1
ATOM 707 O O . LYS A 1 92 ? -25.614 2.440 40.093 1.00 93.19 92 LYS A O 1
ATOM 712 N N . ALA A 1 93 ? -25.963 2.504 37.874 1.00 93.31 93 ALA A N 1
ATOM 713 C CA . ALA A 1 93 ? -27.366 2.917 37.955 1.00 93.31 93 ALA A CA 1
ATOM 714 C C . ALA A 1 93 ? -28.244 1.881 38.682 1.00 93.31 93 ALA A C 1
ATOM 716 O O . ALA A 1 93 ? -29.044 2.237 39.548 1.00 93.31 93 ALA A O 1
ATOM 717 N N . ARG A 1 94 ? -28.061 0.584 38.394 1.00 93.00 94 ARG A N 1
ATOM 718 C CA . ARG A 1 94 ? -28.777 -0.504 39.082 1.00 93.00 94 ARG A CA 1
ATOM 719 C C . ARG A 1 94 ? -28.447 -0.547 40.573 1.00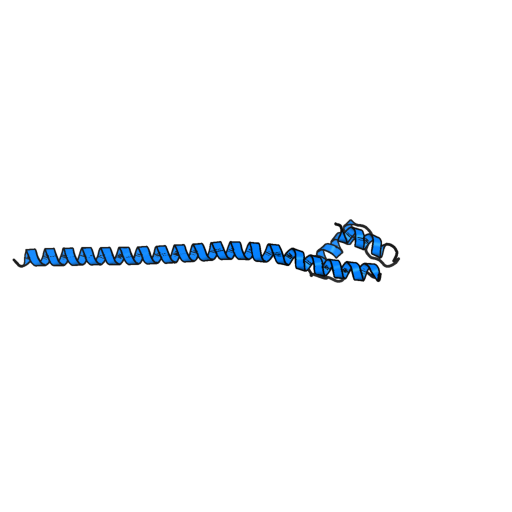 93.00 94 ARG A C 1
ATOM 721 O O . ARG A 1 94 ? -29.357 -0.665 41.388 1.00 93.00 94 ARG A O 1
ATOM 728 N N . LEU A 1 95 ? -27.169 -0.433 40.935 1.00 94.56 95 LEU A N 1
ATOM 729 C CA . LEU A 1 95 ? -26.746 -0.412 42.338 1.00 94.56 95 LEU A CA 1
ATOM 730 C C . LEU A 1 95 ? -27.307 0.804 43.090 1.00 94.56 95 LEU A C 1
ATOM 732 O O . LEU A 1 95 ? -27.752 0.650 44.226 1.00 94.56 95 LEU A O 1
ATOM 736 N N . ALA A 1 96 ? -27.345 1.982 42.459 1.00 91.62 96 ALA A N 1
ATOM 737 C CA . ALA A 1 96 ? -27.956 3.177 43.041 1.00 91.62 96 ALA A CA 1
ATOM 738 C C . ALA A 1 96 ? -29.459 2.980 43.316 1.00 91.62 96 ALA A C 1
ATOM 740 O O . ALA A 1 96 ? -29.920 3.289 44.413 1.00 91.62 96 ALA A O 1
ATOM 741 N N . ARG A 1 97 ? -30.205 2.379 42.374 1.00 90.75 97 ARG A N 1
ATOM 742 C CA . ARG A 1 97 ? -31.631 2.051 42.564 1.00 90.75 97 ARG A CA 1
ATOM 743 C C . ARG A 1 97 ? -31.863 1.063 43.709 1.00 90.75 97 ARG A C 1
ATO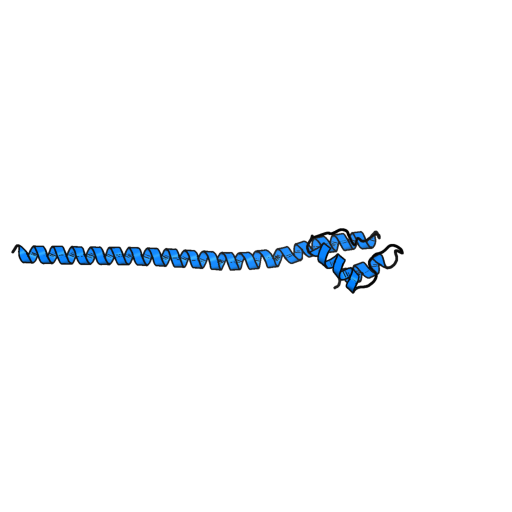M 745 O O . ARG A 1 97 ? -32.749 1.282 44.526 1.00 90.75 97 ARG A O 1
ATOM 752 N N . ILE A 1 98 ? -31.050 0.007 43.802 1.00 92.19 98 ILE A N 1
ATOM 753 C CA . ILE A 1 98 ? -31.156 -0.979 44.893 1.00 92.19 98 ILE A CA 1
ATOM 754 C C . ILE A 1 98 ? -30.880 -0.322 46.253 1.00 92.19 98 ILE A C 1
ATOM 756 O O . ILE A 1 98 ? -31.596 -0.591 47.217 1.00 92.19 98 ILE A O 1
ATOM 760 N N . ARG A 1 99 ? -29.867 0.554 46.341 1.00 90.62 99 ARG A N 1
ATOM 761 C CA . ARG A 1 99 ? -29.578 1.305 47.573 1.00 90.62 99 ARG A CA 1
ATOM 762 C C . ARG A 1 99 ? -30.738 2.222 47.965 1.00 90.62 99 ARG A C 1
ATOM 764 O O . ARG A 1 99 ? -31.149 2.183 49.119 1.00 90.62 99 ARG A O 1
ATOM 771 N N . ALA A 1 100 ? -31.302 2.971 47.016 1.00 89.75 100 ALA A N 1
ATOM 772 C CA . ALA A 1 100 ? -32.449 3.844 47.269 1.00 89.75 100 ALA A CA 1
ATOM 773 C C . ALA A 1 100 ? -33.677 3.063 47.778 1.00 89.75 100 ALA A C 1
ATOM 775 O O . ALA A 1 100 ? -34.287 3.460 48.768 1.00 89.75 100 ALA A O 1
ATOM 776 N N . ALA A 1 101 ? -33.990 1.912 47.171 1.00 89.56 101 ALA A N 1
ATOM 777 C CA . ALA A 1 101 ? -35.101 1.060 47.602 1.00 89.56 101 ALA A CA 1
ATOM 778 C C . ALA A 1 101 ? -34.904 0.491 49.022 1.00 89.56 101 ALA A C 1
ATOM 780 O O . ALA A 1 101 ? -35.848 0.470 49.815 1.00 89.56 101 ALA A O 1
ATOM 781 N N . LYS A 1 102 ? -33.674 0.076 49.373 1.00 87.50 102 LYS A N 1
ATOM 782 C CA . LYS A 1 102 ? -33.346 -0.380 50.736 1.00 87.50 102 LYS A CA 1
ATOM 783 C C . LYS A 1 102 ? -33.468 0.742 51.768 1.00 87.50 102 LYS A C 1
ATOM 785 O O . LYS A 1 102 ? -34.066 0.512 52.814 1.00 87.50 102 LYS A O 1
ATOM 790 N N . SER A 1 103 ? -32.953 1.941 51.481 1.00 84.31 103 SER A N 1
ATOM 791 C CA . SER A 1 103 ? -33.100 3.095 52.382 1.00 84.31 103 SER A CA 1
ATOM 792 C C . SER A 1 103 ? -34.563 3.500 52.575 1.00 84.31 103 SER A C 1
ATOM 794 O O . SER A 1 103 ? -34.961 3.780 53.701 1.00 84.31 103 SER A O 1
ATOM 796 N N . GLY A 1 104 ? -35.380 3.474 51.516 1.00 81.12 104 GLY A N 1
ATOM 797 C CA . GLY A 1 104 ? -36.816 3.754 51.614 1.00 81.12 104 GLY A CA 1
ATOM 798 C C . GLY A 1 104 ? -37.565 2.736 52.479 1.00 81.12 104 GLY A C 1
ATOM 799 O O . GLY A 1 104 ? -38.328 3.128 53.357 1.00 81.12 104 GLY A O 1
ATOM 800 N N . SER A 1 105 ? -37.293 1.438 52.296 1.00 81.25 105 SER A N 1
ATOM 801 C CA . SER A 1 105 ? -37.901 0.381 53.125 1.00 81.25 105 SER A CA 1
ATOM 802 C C . SER A 1 105 ? -37.461 0.460 54.590 1.00 81.25 105 SER A C 1
ATOM 804 O O . SER A 1 105 ? -38.277 0.262 55.486 1.00 81.25 105 SER A O 1
ATOM 806 N N . ALA A 1 106 ? -36.191 0.791 54.849 1.00 79.62 106 ALA A N 1
ATOM 807 C CA . ALA A 1 106 ? -35.688 0.987 56.206 1.00 79.62 106 ALA A CA 1
ATOM 808 C C . ALA A 1 106 ? -36.363 2.185 56.897 1.00 79.62 106 ALA A C 1
ATOM 810 O O . ALA A 1 106 ? -36.789 2.062 58.043 1.00 79.62 106 ALA A O 1
ATOM 811 N N . ASN A 1 107 ? -36.528 3.314 56.197 1.00 80.12 107 ASN A N 1
ATOM 812 C CA . ASN A 1 107 ? -37.239 4.477 56.737 1.00 80.12 107 ASN A CA 1
ATOM 813 C C . ASN A 1 107 ? -38.720 4.185 57.008 1.00 80.12 107 ASN A C 1
ATOM 815 O O . ASN A 1 107 ? -39.222 4.548 58.069 1.00 80.12 107 ASN A O 1
ATOM 819 N N . ALA A 1 108 ? -39.407 3.495 56.093 1.00 79.31 108 ALA A N 1
ATOM 820 C CA . ALA A 1 108 ? -40.811 3.124 56.274 1.00 79.31 108 ALA A CA 1
ATOM 821 C C . ALA A 1 108 ? -41.011 2.206 57.495 1.00 79.31 108 ALA A C 1
ATOM 823 O O . ALA A 1 108 ? -41.917 2.427 58.299 1.00 79.31 108 ALA A O 1
ATOM 824 N N . TYR A 1 109 ? -40.123 1.225 57.684 1.00 77.00 109 TYR A N 1
ATOM 825 C CA . TYR A 1 109 ? -40.139 0.349 58.857 1.00 77.00 109 TYR A CA 1
ATOM 826 C C . TYR A 1 109 ? -39.896 1.117 60.166 1.00 77.00 109 TYR A C 1
ATOM 828 O O . TYR A 1 109 ? -40.607 0.925 61.152 1.00 77.00 109 TYR A O 1
ATOM 836 N N . MET A 1 110 ? -38.923 2.033 60.173 1.00 78.25 110 MET A N 1
ATOM 837 C CA . MET A 1 110 ? -38.622 2.859 61.347 1.00 78.25 110 MET A CA 1
ATOM 838 C C . MET A 1 110 ? -39.793 3.773 61.730 1.00 78.25 110 MET A C 1
ATOM 840 O O . MET A 1 110 ? -40.040 3.989 62.915 1.00 78.25 110 MET A O 1
ATOM 844 N N . GLN A 1 111 ? -40.537 4.282 60.748 1.00 78.19 111 GLN A N 1
ATOM 845 C CA . GLN A 1 111 ? -41.691 5.146 60.984 1.00 78.19 111 GLN A CA 1
ATOM 846 C C . GLN A 1 111 ? -42.916 4.368 61.487 1.00 78.19 111 GLN A C 1
ATOM 848 O O . GLN A 1 111 ? -43.593 4.833 62.398 1.00 78.19 111 GLN A O 1
ATOM 853 N N . SER A 1 112 ? -43.139 3.150 60.980 1.00 74.56 112 SER A N 1
ATOM 854 C CA . SER A 1 112 ? -44.135 2.208 61.517 1.00 74.56 112 SER A CA 1
ATOM 855 C C . SER A 1 112 ? -43.906 1.925 63.001 1.00 74.56 112 SER A C 1
ATOM 857 O O . SER A 1 112 ? -44.844 1.961 63.785 1.00 74.56 112 SER A O 1
ATOM 859 N N . LYS A 1 113 ? -42.658 1.653 63.399 1.00 76.06 113 LYS A N 1
ATOM 860 C CA . LYS A 1 113 ? -42.319 1.319 64.790 1.00 76.06 113 LYS A CA 1
ATOM 861 C C . LYS A 1 113 ? -42.393 2.517 65.746 1.00 76.06 113 LYS A C 1
ATOM 863 O O . LYS A 1 113 ? -42.439 2.332 66.950 1.00 76.06 113 LYS A O 1
ATOM 868 N N . ARG A 1 114 ? -42.352 3.743 65.223 1.00 71.69 114 ARG A N 1
ATOM 869 C CA . ARG A 1 114 ? -42.426 4.974 66.023 1.00 71.69 114 ARG A CA 1
ATOM 870 C C . ARG A 1 114 ? -43.865 5.447 66.264 1.00 71.69 114 ARG A C 1
ATOM 872 O O . ARG A 1 114 ? -44.079 6.260 67.155 1.00 71.69 114 ARG A O 1
ATOM 879 N N . ASN A 1 115 ? -44.816 4.955 65.469 1.00 66.88 115 ASN A N 1
ATOM 880 C CA . ASN A 1 115 ? -46.227 5.345 65.515 1.00 66.88 115 ASN A CA 1
ATOM 881 C C . ASN A 1 115 ? -47.146 4.280 66.148 1.00 66.88 115 ASN A C 1
ATOM 883 O O . ASN A 1 115 ? -48.355 4.497 66.190 1.00 66.88 115 ASN A O 1
ATOM 887 N N . GLY A 1 116 ? -46.599 3.149 66.596 1.00 59.50 116 GLY A N 1
ATOM 888 C CA . GLY A 1 116 ? -47.288 2.142 67.410 1.00 59.50 116 GLY A CA 1
ATOM 889 C C . GLY A 1 116 ? -46.587 1.992 68.746 1.00 59.50 116 GLY A C 1
ATOM 890 O O . GLY A 1 116 ? -47.294 1.701 69.730 1.00 59.50 116 GLY A O 1
#

Organism: Macaca mulatta (NCBI:txid9544)

InterPro domains:
  IPR005821 Ion transport domain [PF00520] (8-81)
  IPR028325 Voltage-gated potassium channel [PTHR11537] (1-100)

Secondary structure (DSSP, 8-state):
-HHHHHHHHHHTT-TT-S--SHHHHHHHHHHHHTT---SSS---SHHHHHHHHHHHHHHHHHHHTHHHHHHHHHHHHHHHHHHHHHHHHHHHHHHHHHHHHHHHHHHHHHHHHH--

pLDDT: mean 88.95, std 6.55, range [59.5, 94.88]

Foldseek 3Di:
DVLLVQLLVQQVPPPPAPSPDSVSSVVVLVCLLVVVCPVPHARPGPSNVVSSVVSNVVSCVVCVPVVVVVVVVVVVVVVVVVVVVVVVVVVVVVVVVVVVVVVVVVVVVVVVVVVD

Sequence (116 aa):
IIFATVMFYAEKGSSASKFTSIPAAFWYTIVTMTTLGYGDMVPKTIAGKIFGSICSLSGVLVIALPVPVIVSNFSRIYHQNQRADKRRAQKKARLARIRAAKSGSANAYMQSKRNG